Protein AF-A0A950WI06-F1 (afdb_monomer_lite)

Structure (mmCIF, N/CA/C/O backbone):
data_AF-A0A950WI06-F1
#
_entry.id   AF-A0A950WI06-F1
#
loop_
_atom_site.group_PDB
_atom_site.id
_atom_site.type_symbol
_atom_site.label_atom_id
_atom_site.label_alt_id
_atom_site.label_comp_id
_atom_site.label_asym_id
_atom_site.label_entity_id
_atom_site.label_seq_id
_atom_site.pdbx_PDB_ins_code
_atom_site.Cartn_x
_atom_site.Cartn_y
_atom_site.Cartn_z
_atom_site.occupancy
_atom_site.B_iso_or_equiv
_atom_site.auth_seq_id
_atom_site.auth_comp_id
_atom_site.auth_asym_id
_atom_site.auth_atom_id
_atom_site.pdbx_PDB_model_num
ATOM 1 N N . MET A 1 1 ? 14.970 -1.229 -15.120 1.00 71.25 1 MET A N 1
ATOM 2 C CA . MET A 1 1 ? 13.737 -1.024 -14.319 1.00 71.25 1 MET A CA 1
ATOM 3 C C . MET A 1 1 ? 12.896 0.054 -14.983 1.00 71.25 1 MET A C 1
ATOM 5 O O . MET A 1 1 ? 13.481 0.981 -15.527 1.00 71.25 1 MET A O 1
ATOM 9 N N . THR A 1 2 ? 11.566 -0.069 -14.987 1.00 88.50 2 THR A N 1
ATOM 10 C CA . THR A 1 2 ? 10.687 0.906 -15.663 1.00 88.50 2 THR A CA 1
ATOM 11 C C . THR A 1 2 ? 10.507 2.181 -14.821 1.00 88.50 2 THR A C 1
ATOM 13 O O . THR A 1 2 ? 10.561 2.089 -13.590 1.00 88.50 2 THR A O 1
ATOM 16 N N . PRO A 1 3 ? 10.243 3.356 -15.430 1.00 92.31 3 PRO A N 1
ATOM 17 C CA . PRO A 1 3 ? 9.959 4.592 -14.689 1.00 92.31 3 PRO A CA 1
ATOM 18 C C . PRO A 1 3 ? 8.811 4.440 -13.680 1.00 92.31 3 PRO A C 1
ATOM 20 O O . PRO A 1 3 ? 8.909 4.924 -12.556 1.00 92.31 3 PRO A O 1
ATOM 23 N N . CYS A 1 4 ? 7.768 3.684 -14.045 1.00 94.00 4 CYS A N 1
ATOM 24 C CA . CYS A 1 4 ? 6.642 3.369 -13.163 1.00 94.00 4 CYS A CA 1
ATOM 25 C C . CYS A 1 4 ? 7.081 2.579 -11.915 1.00 94.00 4 CYS A C 1
ATOM 27 O O . CYS A 1 4 ? 6.699 2.929 -10.802 1.00 94.00 4 CYS A O 1
ATOM 29 N N . THR A 1 5 ? 7.960 1.578 -12.074 1.00 94.69 5 THR A N 1
ATOM 30 C CA . THR A 1 5 ? 8.509 0.805 -10.941 1.00 94.69 5 THR A CA 1
ATOM 31 C C . THR A 1 5 ? 9.252 1.713 -9.961 1.00 94.69 5 THR A C 1
ATOM 33 O O . THR A 1 5 ? 9.065 1.596 -8.755 1.00 94.69 5 THR A O 1
ATOM 36 N N . VAL A 1 6 ? 10.081 2.631 -10.471 1.00 95.69 6 VAL A N 1
ATOM 37 C CA . VAL A 1 6 ? 10.863 3.562 -9.637 1.00 95.69 6 VAL A CA 1
ATOM 38 C C . VAL A 1 6 ? 9.959 4.573 -8.930 1.00 95.69 6 VAL A C 1
ATOM 40 O O . VAL A 1 6 ? 10.189 4.909 -7.769 1.00 95.69 6 VAL A O 1
ATOM 43 N N . PHE A 1 7 ? 8.926 5.064 -9.615 1.00 97.00 7 PHE A N 1
ATOM 44 C CA . PHE A 1 7 ? 7.949 5.967 -9.017 1.00 97.00 7 PHE A CA 1
ATOM 45 C C . PHE A 1 7 ? 7.195 5.286 -7.869 1.00 97.00 7 PHE A C 1
ATOM 47 O O . PHE A 1 7 ? 7.190 5.804 -6.754 1.00 97.00 7 PHE A O 1
ATOM 54 N N . LEU A 1 8 ? 6.627 4.101 -8.111 1.00 96.56 8 LEU A N 1
ATOM 55 C CA . LEU A 1 8 ? 5.870 3.366 -7.098 1.00 96.56 8 LEU A CA 1
ATOM 56 C C . LEU A 1 8 ? 6.750 2.910 -5.933 1.00 96.56 8 LEU A C 1
ATOM 58 O O . LEU A 1 8 ? 6.316 2.999 -4.787 1.00 96.56 8 LEU A O 1
ATOM 62 N N . SER A 1 9 ? 7.999 2.502 -6.183 1.00 96.19 9 SER A N 1
ATOM 63 C CA . SER A 1 9 ? 8.920 2.144 -5.100 1.00 96.19 9 SER A CA 1
ATOM 64 C C . SER A 1 9 ? 9.214 3.336 -4.187 1.00 96.19 9 SER A C 1
ATOM 66 O O . SER A 1 9 ? 9.226 3.184 -2.967 1.00 96.19 9 SER A O 1
ATOM 68 N N . ARG A 1 10 ? 9.420 4.532 -4.756 1.00 97.25 10 ARG A N 1
ATOM 69 C CA . ARG A 1 10 ? 9.618 5.766 -3.980 1.00 97.25 10 ARG A CA 1
ATOM 70 C C . ARG A 1 10 ? 8.355 6.166 -3.232 1.00 97.25 10 ARG A C 1
ATOM 72 O O . ARG A 1 10 ? 8.448 6.489 -2.056 1.00 97.25 10 ARG A O 1
ATOM 79 N N . LEU A 1 11 ? 7.198 6.116 -3.889 1.00 96.81 11 LEU A N 1
ATOM 80 C CA . LEU A 1 11 ? 5.918 6.472 -3.284 1.00 96.81 11 LEU A CA 1
ATOM 81 C C . LEU A 1 11 ? 5.610 5.582 -2.075 1.00 96.81 11 LEU A C 1
ATOM 83 O O . LEU A 1 11 ? 5.395 6.094 -0.981 1.00 96.81 11 LEU A O 1
ATOM 87 N N . ILE A 1 12 ? 5.645 4.260 -2.261 1.00 96.31 12 ILE A N 1
ATOM 88 C CA . ILE A 1 12 ? 5.358 3.287 -1.201 1.00 96.31 12 ILE A CA 1
ATOM 89 C C . ILE A 1 12 ? 6.411 3.377 -0.092 1.00 96.31 12 ILE A C 1
ATOM 91 O O . ILE A 1 12 ? 6.059 3.388 1.084 1.00 96.31 12 ILE A O 1
ATOM 95 N N . GLY A 1 13 ? 7.695 3.477 -0.453 1.00 96.56 13 GLY A N 1
ATOM 96 C CA . GLY A 1 13 ? 8.787 3.575 0.514 1.00 96.56 13 GLY A CA 1
ATOM 97 C C . GLY A 1 13 ? 8.707 4.835 1.379 1.00 96.56 13 GLY A C 1
ATOM 98 O O . GLY A 1 13 ? 8.809 4.744 2.599 1.00 96.56 13 GLY A O 1
ATOM 99 N N . LEU A 1 14 ? 8.476 6.003 0.770 1.00 97.88 14 LEU A N 1
ATOM 100 C CA . LEU A 1 14 ? 8.320 7.267 1.498 1.00 97.88 14 LEU A CA 1
ATOM 101 C C . L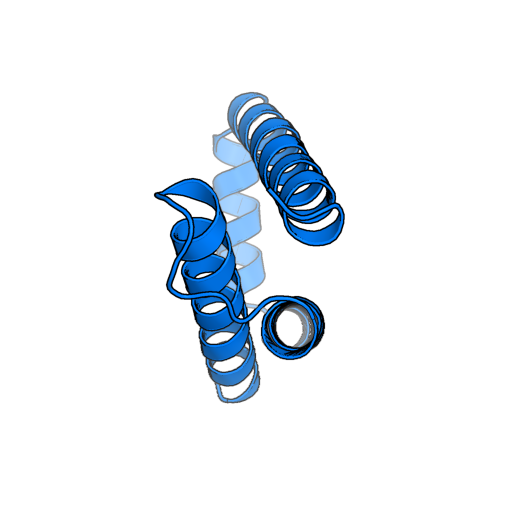EU A 1 14 ? 7.053 7.274 2.351 1.00 97.88 14 LEU A C 1
ATOM 103 O O . LEU A 1 14 ? 7.106 7.703 3.500 1.00 97.88 14 LEU A O 1
ATOM 107 N N . PHE A 1 15 ? 5.939 6.762 1.826 1.00 95.94 15 PHE A N 1
ATOM 108 C CA . PHE A 1 15 ? 4.702 6.613 2.589 1.00 95.94 15 PHE A CA 1
ATOM 109 C C . PHE A 1 15 ? 4.911 5.746 3.835 1.00 95.94 15 PHE A C 1
ATOM 111 O O . PHE A 1 15 ? 4.546 6.156 4.936 1.00 95.94 15 PHE A O 1
ATOM 118 N N . ALA A 1 16 ? 5.552 4.583 3.680 1.00 95.31 16 ALA A N 1
ATOM 119 C CA . ALA A 1 16 ? 5.852 3.690 4.792 1.00 95.31 16 ALA A CA 1
ATOM 120 C C . ALA A 1 16 ? 6.770 4.365 5.818 1.00 95.31 16 ALA A C 1
ATOM 122 O O . ALA A 1 16 ? 6.496 4.302 7.010 1.00 95.31 16 ALA 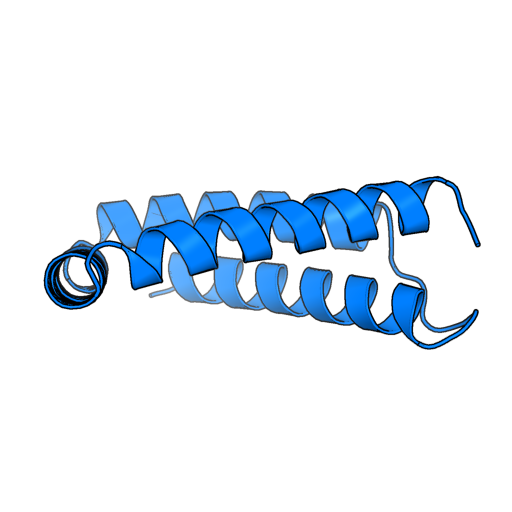A O 1
ATOM 123 N N . LEU A 1 17 ? 7.814 5.062 5.363 1.00 97.00 17 LEU A N 1
ATOM 124 C CA . LEU A 1 17 ? 8.750 5.764 6.237 1.00 97.00 17 LEU A CA 1
ATOM 125 C C . LEU A 1 17 ? 8.053 6.861 7.053 1.00 97.00 17 LEU A C 1
ATOM 127 O O . LEU A 1 17 ? 8.214 6.905 8.271 1.00 97.00 17 LEU A O 1
ATOM 131 N N . ILE A 1 18 ? 7.251 7.712 6.408 1.00 96.31 18 ILE A N 1
ATOM 132 C CA . ILE A 1 18 ? 6.513 8.793 7.079 1.00 96.31 18 ILE A CA 1
ATOM 133 C C . ILE A 1 18 ? 5.525 8.214 8.096 1.00 96.31 18 ILE A C 1
ATOM 135 O O . ILE A 1 18 ? 5.494 8.665 9.241 1.00 96.31 18 ILE A O 1
ATOM 139 N N . LEU A 1 19 ? 4.755 7.190 7.711 1.00 92.56 19 LEU A N 1
ATOM 140 C CA . LEU A 1 19 ? 3.822 6.540 8.627 1.00 92.56 19 LEU A CA 1
ATOM 141 C C . LEU A 1 19 ? 4.540 5.888 9.806 1.00 92.56 19 LEU A C 1
ATOM 143 O O . LEU A 1 19 ? 4.140 6.102 10.944 1.00 92.56 19 LEU A O 1
ATOM 147 N N . SER A 1 20 ? 5.603 5.122 9.566 1.00 93.12 20 SER A N 1
ATOM 148 C CA . SER A 1 20 ? 6.362 4.479 10.639 1.00 93.12 20 SER A CA 1
ATOM 149 C C . SER A 1 20 ? 6.944 5.499 11.616 1.00 93.12 20 SER A C 1
ATOM 151 O O . SER A 1 20 ? 6.857 5.281 12.820 1.00 93.12 20 SER A O 1
ATOM 153 N N . LEU A 1 21 ? 7.471 6.630 11.135 1.00 94.88 21 LEU A N 1
ATOM 154 C CA . LEU A 1 21 ? 7.942 7.707 12.009 1.00 94.88 21 LEU A CA 1
ATOM 155 C C . LEU A 1 21 ? 6.804 8.322 12.830 1.00 94.88 21 LEU A C 1
ATOM 157 O O . LEU A 1 21 ? 6.969 8.530 14.029 1.00 94.88 21 LEU A O 1
ATOM 161 N N . SER A 1 22 ? 5.642 8.556 12.217 1.00 90.44 22 SER A N 1
ATOM 162 C CA . SER A 1 22 ? 4.463 9.062 12.928 1.00 90.44 22 SER A CA 1
ATOM 163 C C . SER A 1 22 ? 3.995 8.099 14.023 1.00 90.44 22 SER A C 1
ATOM 165 O O . SER A 1 22 ? 3.661 8.542 15.117 1.00 90.44 22 SER A O 1
ATOM 167 N N . LEU A 1 23 ? 3.996 6.791 13.749 1.00 90.38 23 LEU A N 1
ATOM 168 C CA . LEU A 1 23 ? 3.599 5.761 14.715 1.00 90.38 23 LEU A CA 1
ATOM 169 C C . LEU A 1 23 ? 4.605 5.616 15.865 1.00 90.38 23 LEU A C 1
ATOM 171 O O . LEU A 1 23 ? 4.222 5.254 16.974 1.00 90.38 23 LEU A O 1
ATOM 175 N N . LEU A 1 24 ? 5.892 5.870 15.607 1.00 92.06 24 LEU A N 1
ATOM 176 C CA . LEU A 1 24 ? 6.940 5.836 16.629 1.00 92.06 24 LEU A CA 1
ATOM 177 C C . LEU A 1 24 ? 6.942 7.085 17.516 1.00 92.06 24 LEU A C 1
ATOM 179 O O . LEU A 1 24 ? 7.368 6.989 18.664 1.00 92.06 24 LEU A O 1
ATOM 183 N N . ALA A 1 25 ? 6.478 8.228 17.004 1.00 94.00 25 ALA A N 1
ATOM 184 C CA . ALA A 1 25 ? 6.426 9.476 17.761 1.00 94.00 25 ALA A CA 1
ATOM 185 C C . ALA A 1 25 ? 5.461 9.394 18.955 1.00 94.00 25 ALA A C 1
ATOM 187 O O . ALA A 1 25 ? 5.791 9.876 20.034 1.00 94.00 25 ALA A O 1
ATOM 188 N N . ASP A 1 26 ? 4.304 8.750 18.774 1.00 90.31 26 ASP A N 1
ATOM 189 C CA . ASP A 1 26 ? 3.348 8.489 19.852 1.00 90.31 26 ASP A CA 1
ATOM 190 C C . ASP A 1 26 ? 2.628 7.155 19.620 1.00 90.31 26 ASP A C 1
ATOM 192 O O . ASP A 1 26 ? 1.567 7.065 18.988 1.00 90.31 26 ASP A O 1
ATOM 196 N N . LYS A 1 27 ? 3.255 6.082 20.108 1.00 88.81 27 LYS A N 1
ATOM 197 C CA . LYS A 1 27 ? 2.770 4.714 19.914 1.00 88.81 27 LYS A CA 1
ATOM 198 C C . LYS A 1 27 ? 1.422 4.482 20.593 1.00 88.81 27 LYS A C 1
ATOM 200 O O . LYS A 1 27 ? 0.569 3.808 20.017 1.00 88.81 27 LYS A O 1
ATOM 205 N N . GLU A 1 28 ? 1.234 5.002 21.803 1.00 90.06 28 GLU A N 1
ATOM 206 C CA . GLU A 1 28 ? 0.010 4.775 22.575 1.00 90.06 28 GLU A CA 1
ATOM 207 C C . GLU A 1 28 ? -1.179 5.493 21.939 1.00 90.06 28 GLU A C 1
ATOM 209 O O . GLU A 1 28 ? -2.210 4.857 21.688 1.00 90.06 28 GLU A O 1
ATOM 214 N N . ALA A 1 29 ? -1.016 6.770 21.573 1.00 90.69 29 ALA A N 1
ATOM 215 C CA . ALA A 1 29 ? -2.056 7.509 20.867 1.00 90.69 29 ALA A CA 1
ATOM 216 C C . ALA A 1 29 ? -2.375 6.869 19.511 1.00 90.69 29 ALA A C 1
ATOM 218 O O . ALA A 1 29 ? -3.545 6.729 19.154 1.00 90.69 29 ALA A O 1
ATOM 219 N N . SER A 1 30 ? -1.354 6.409 18.781 1.00 90.12 30 SER A N 1
ATOM 220 C CA . SER A 1 30 ? -1.538 5.750 17.485 1.00 90.12 30 SER A CA 1
ATOM 221 C C . SER A 1 30 ? -2.339 4.451 17.591 1.00 90.12 30 SER A C 1
ATOM 223 O O . SER A 1 30 ? -3.263 4.230 16.808 1.00 90.12 30 SER A O 1
ATOM 225 N N . VAL A 1 31 ? -2.017 3.587 18.560 1.00 91.75 31 VAL A N 1
ATOM 226 C CA . VAL A 1 31 ? -2.754 2.331 18.779 1.00 91.75 31 VAL A CA 1
ATOM 227 C C . VAL A 1 31 ? -4.198 2.621 19.183 1.00 91.75 31 VAL A C 1
ATOM 229 O O . VAL A 1 31 ? -5.113 2.026 18.615 1.00 91.75 31 VAL A O 1
ATOM 232 N N . SER A 1 32 ? -4.411 3.565 20.102 1.00 93.38 32 SER A N 1
ATOM 233 C CA . SER A 1 32 ? -5.752 3.977 20.530 1.00 93.38 32 SER A CA 1
ATOM 234 C C . SER A 1 32 ? -6.590 4.506 19.358 1.00 93.38 32 SER A C 1
ATOM 236 O O . SER A 1 32 ? -7.725 4.072 19.159 1.00 93.38 32 SER A O 1
ATOM 238 N N . ALA A 1 33 ? -6.006 5.360 18.510 1.00 90.62 33 ALA A N 1
ATOM 239 C CA . ALA A 1 33 ? -6.670 5.900 17.327 1.00 90.62 33 ALA A CA 1
ATOM 240 C C . ALA A 1 33 ? -7.059 4.806 16.321 1.00 90.62 33 ALA A C 1
ATOM 242 O O . ALA A 1 33 ? -8.172 4.821 15.798 1.00 90.62 33 ALA A O 1
ATOM 243 N N . ILE A 1 34 ? -6.177 3.830 16.072 1.00 90.69 34 ILE A N 1
ATOM 244 C CA . ILE A 1 34 ? -6.474 2.695 15.184 1.00 90.69 34 ILE A CA 1
ATOM 245 C C . ILE A 1 34 ? -7.628 1.855 15.746 1.00 90.69 34 ILE A C 1
ATOM 247 O O . ILE A 1 34 ? -8.524 1.475 14.994 1.00 90.69 34 ILE A O 1
ATOM 251 N N . VAL A 1 35 ? -7.636 1.581 17.054 1.00 92.69 35 VAL A N 1
ATOM 252 C CA . VAL A 1 35 ? -8.718 0.820 17.700 1.00 92.69 35 VAL A CA 1
ATOM 253 C C . VAL A 1 35 ? -10.045 1.569 17.600 1.00 92.69 35 VAL A C 1
ATOM 255 O O . VAL A 1 35 ? -11.044 0.964 17.214 1.00 92.69 35 VAL A O 1
ATOM 258 N N . ALA A 1 36 ? -10.061 2.872 17.887 1.00 93.38 36 ALA A N 1
ATOM 259 C CA . ALA A 1 36 ? -11.260 3.699 17.758 1.00 93.38 36 ALA A CA 1
ATOM 260 C C . ALA A 1 36 ? -11.789 3.697 16.316 1.00 93.38 36 ALA A C 1
ATOM 262 O O . ALA A 1 36 ? -12.978 3.493 16.087 1.00 93.38 36 ALA A O 1
ATOM 263 N N . LEU A 1 37 ? -10.890 3.821 15.338 1.00 90.44 37 LEU A N 1
ATOM 264 C CA . LEU A 1 37 ? -11.239 3.830 13.923 1.00 90.44 37 LEU A CA 1
ATOM 265 C C . LEU A 1 37 ? -11.927 2.536 13.470 1.00 90.44 37 LEU A C 1
ATOM 267 O O . LEU A 1 37 ? -12.864 2.587 12.678 1.00 90.44 37 LEU A O 1
ATOM 271 N N . VAL A 1 38 ? -11.484 1.378 13.969 1.00 89.94 38 VAL A N 1
ATOM 272 C CA . VAL A 1 38 ? -12.063 0.072 13.603 1.00 89.94 38 VAL A CA 1
ATOM 273 C C . VAL A 1 38 ? -13.490 -0.104 14.132 1.00 89.94 38 VAL A C 1
ATOM 275 O O . VAL A 1 38 ? -14.252 -0.893 13.580 1.00 89.94 38 VAL A O 1
ATOM 278 N N . HIS A 1 39 ? -13.890 0.645 15.157 1.00 91.69 39 HIS A N 1
ATOM 279 C CA . HIS A 1 39 ? -15.260 0.600 15.672 1.00 91.69 39 HIS A CA 1
ATOM 280 C C . HIS A 1 39 ? -16.222 1.518 14.896 1.00 91.69 39 HIS A C 1
ATOM 282 O O . HIS A 1 39 ? -17.439 1.378 15.023 1.00 91.69 39 HIS A O 1
ATOM 288 N N . GLU A 1 40 ? -15.703 2.402 14.040 1.00 93.69 40 GLU A N 1
ATOM 289 C CA . GLU A 1 40 ? -16.481 3.371 13.268 1.00 93.69 40 GLU A CA 1
ATOM 290 C C . GLU A 1 40 ? -16.713 2.893 11.827 1.00 93.69 40 GLU A C 1
ATOM 292 O O . GLU A 1 40 ? -15.892 3.100 10.927 1.00 93.69 40 GLU A O 1
ATOM 297 N N . ARG A 1 41 ? -17.882 2.286 11.575 1.00 90.50 41 ARG A N 1
ATOM 298 C CA . ARG A 1 41 ? -18.251 1.749 10.247 1.00 90.50 41 ARG A CA 1
ATOM 299 C C . ARG A 1 41 ? -18.102 2.757 9.095 1.00 90.50 41 ARG A C 1
ATOM 301 O O . ARG A 1 41 ? -17.561 2.374 8.058 1.00 90.50 41 ARG A O 1
ATOM 308 N N . PRO A 1 42 ? -18.519 4.035 9.224 1.00 94.12 42 PRO A N 1
ATOM 309 C CA . PRO A 1 42 ? -18.345 4.999 8.137 1.00 94.12 42 PRO A CA 1
ATOM 310 C C . PRO A 1 42 ? -16.869 5.264 7.806 1.00 94.12 42 PRO A C 1
ATOM 312 O O . PRO A 1 42 ? -16.520 5.427 6.638 1.00 94.12 42 PRO A O 1
ATOM 315 N N . LEU A 1 43 ? -15.989 5.270 8.815 1.00 94.00 43 LEU A N 1
ATOM 316 C CA . LEU A 1 43 ? -14.550 5.452 8.608 1.00 94.00 43 LEU A CA 1
ATOM 317 C C . LEU A 1 43 ? -13.924 4.230 7.933 1.00 94.00 43 LEU A C 1
ATOM 319 O O . LEU A 1 43 ? -13.104 4.391 7.027 1.00 94.00 43 LEU A O 1
ATOM 323 N N . LEU A 1 44 ? -14.343 3.020 8.317 1.00 94.81 44 LEU A N 1
ATOM 324 C CA . LEU A 1 44 ? -13.926 1.787 7.647 1.00 94.81 44 LEU A CA 1
ATOM 325 C C . LEU A 1 44 ? -14.307 1.784 6.164 1.00 94.81 44 LEU A C 1
ATOM 327 O O . LEU A 1 44 ? -13.456 1.464 5.333 1.00 94.81 44 LEU A O 1
ATOM 331 N N . LEU A 1 45 ? -15.525 2.219 5.823 1.00 95.56 45 LEU A N 1
ATOM 332 C CA . LEU A 1 45 ? -15.973 2.339 4.434 1.00 95.56 45 LEU A CA 1
ATOM 333 C C . LEU A 1 45 ? -15.092 3.316 3.641 1.00 95.56 45 LEU A C 1
ATOM 335 O O . LEU A 1 45 ? -14.625 2.977 2.554 1.00 95.56 45 LEU A O 1
ATOM 339 N N . ILE A 1 46 ? -14.813 4.502 4.192 1.00 96.62 46 ILE A N 1
ATOM 340 C CA . ILE A 1 46 ? -13.953 5.507 3.544 1.00 96.62 46 ILE A CA 1
ATOM 341 C C . ILE A 1 46 ? -12.545 4.947 3.315 1.00 96.62 46 ILE A C 1
ATOM 343 O O . ILE A 1 46 ? -12.004 5.058 2.214 1.00 96.62 46 ILE A O 1
ATOM 347 N N . ILE A 1 47 ? -11.957 4.292 4.319 1.00 95.56 47 ILE A N 1
ATOM 348 C CA . ILE A 1 47 ? -10.631 3.672 4.194 1.00 95.56 47 ILE A CA 1
ATOM 349 C C . ILE A 1 47 ? -10.645 2.535 3.174 1.00 95.56 47 ILE A C 1
ATOM 351 O O . ILE A 1 47 ? -9.701 2.406 2.392 1.00 95.56 47 ILE A O 1
ATOM 355 N N . GLY A 1 48 ? -11.708 1.734 3.151 1.00 96.94 48 GLY A N 1
ATOM 356 C CA . GLY A 1 48 ? -11.922 0.693 2.155 1.00 96.94 48 GLY A CA 1
ATOM 357 C C . GLY A 1 48 ? -11.965 1.261 0.738 1.00 96.94 48 GLY A C 1
ATOM 358 O O . GLY A 1 48 ? -11.239 0.781 -0.130 1.00 96.94 48 GLY A O 1
ATOM 359 N N . MET A 1 49 ? -12.720 2.341 0.514 1.00 97.88 49 MET A N 1
ATOM 360 C CA . MET A 1 49 ? -12.796 3.043 -0.775 1.00 97.88 49 MET A CA 1
ATOM 361 C C . MET A 1 49 ? -11.445 3.628 -1.200 1.00 97.88 49 MET A C 1
ATOM 363 O O . MET A 1 49 ? -11.031 3.448 -2.345 1.00 97.88 49 MET A O 1
ATOM 367 N N . MET A 1 50 ? -10.725 4.285 -0.286 1.00 97.75 50 MET A N 1
ATOM 368 C CA . MET A 1 50 ? -9.386 4.816 -0.563 1.00 97.75 50 MET A CA 1
ATOM 369 C C . MET A 1 50 ? -8.396 3.695 -0.904 1.00 97.75 50 MET A C 1
ATOM 371 O O . MET A 1 50 ? -7.629 3.816 -1.860 1.00 97.75 50 MET A O 1
ATOM 375 N N . GLY A 1 51 ? -8.436 2.589 -0.156 1.00 97.50 51 GLY A N 1
ATOM 376 C CA . GLY A 1 51 ? -7.632 1.398 -0.419 1.00 97.50 51 GLY A CA 1
ATOM 377 C C . GLY A 1 51 ? -7.962 0.768 -1.770 1.00 97.50 51 GLY A C 1
ATOM 378 O O . GLY A 1 51 ? -7.057 0.498 -2.551 1.00 97.50 51 GLY A O 1
ATOM 379 N N . LEU A 1 52 ? -9.245 0.606 -2.094 1.00 98.19 52 LEU A N 1
ATOM 380 C CA . LEU A 1 52 ? -9.706 0.086 -3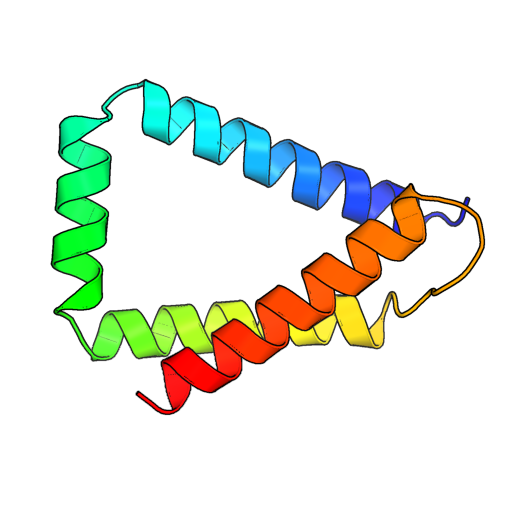.380 1.00 98.19 52 LEU A CA 1
ATOM 381 C C . LEU A 1 52 ? -9.190 0.940 -4.546 1.00 98.19 52 LEU A C 1
ATOM 383 O O . LEU A 1 52 ? -8.621 0.398 -5.492 1.00 98.19 52 LEU A O 1
ATOM 387 N N . LEU A 1 53 ? -9.327 2.267 -4.461 1.00 98.31 53 LEU A N 1
ATOM 388 C CA . LEU A 1 53 ? -8.834 3.192 -5.485 1.00 98.31 53 LEU A CA 1
ATOM 389 C C . LEU A 1 53 ? -7.314 3.099 -5.659 1.00 98.31 53 LEU A C 1
ATOM 391 O O . LEU A 1 53 ? -6.832 2.988 -6.786 1.00 98.31 53 LEU A O 1
ATOM 395 N N . ALA A 1 54 ? -6.556 3.104 -4.560 1.00 97.81 54 ALA A N 1
ATOM 396 C CA . ALA A 1 54 ? -5.100 2.994 -4.604 1.00 97.81 54 ALA A CA 1
ATOM 397 C C . ALA A 1 54 ? -4.639 1.634 -5.157 1.00 97.81 54 ALA A C 1
ATOM 399 O O . ALA A 1 54 ? -3.746 1.579 -6.003 1.00 97.81 54 ALA A O 1
ATOM 400 N N . GLY A 1 55 ? -5.270 0.542 -4.721 1.00 97.94 55 GLY A N 1
ATOM 401 C CA . GLY A 1 55 ? -4.987 -0.812 -5.189 1.00 97.94 55 GLY A CA 1
ATOM 402 C C . GLY A 1 55 ? -5.269 -0.972 -6.680 1.00 97.94 55 GLY A C 1
ATOM 403 O O . GLY A 1 55 ? -4.416 -1.476 -7.406 1.00 97.94 55 GLY A O 1
ATOM 404 N N . LEU A 1 56 ? -6.414 -0.470 -7.161 1.00 98.38 56 LEU A N 1
ATOM 405 C CA . LEU A 1 56 ? -6.744 -0.451 -8.589 1.00 98.38 56 LEU A CA 1
ATOM 406 C C . LEU A 1 56 ? -5.725 0.362 -9.383 1.00 98.38 56 LEU A C 1
ATOM 408 O O . LEU A 1 56 ? -5.235 -0.115 -10.402 1.00 98.38 56 LEU A O 1
ATOM 412 N N . ALA A 1 57 ? -5.372 1.561 -8.914 1.00 97.88 57 ALA A N 1
ATOM 413 C CA . ALA A 1 57 ? -4.386 2.397 -9.588 1.00 97.88 57 ALA A CA 1
ATOM 414 C C . ALA A 1 57 ? -3.045 1.667 -9.746 1.00 97.88 57 ALA A C 1
ATOM 416 O O . ALA A 1 57 ? -2.467 1.687 -10.831 1.00 97.88 57 ALA A O 1
ATOM 417 N N . ILE A 1 58 ? -2.575 0.971 -8.705 1.00 97.75 58 ILE A N 1
ATOM 418 C CA . ILE A 1 58 ? -1.334 0.189 -8.773 1.00 97.75 58 ILE A CA 1
ATOM 419 C C . ILE A 1 58 ? -1.500 -1.006 -9.712 1.00 97.75 58 ILE A C 1
ATOM 421 O O . ILE A 1 58 ? -0.728 -1.122 -10.651 1.00 97.75 58 ILE A O 1
ATOM 425 N N . VAL A 1 59 ? -2.504 -1.863 -9.517 1.00 98.00 59 VAL A N 1
ATOM 426 C CA . VAL A 1 59 ? -2.669 -3.095 -10.311 1.00 98.00 59 VAL A CA 1
ATOM 427 C C . VAL A 1 59 ? -2.877 -2.795 -11.799 1.00 98.00 59 VAL A C 1
ATOM 429 O O . VAL A 1 59 ? -2.332 -3.495 -12.647 1.00 98.00 59 VAL A O 1
ATOM 432 N N . LEU A 1 60 ? -3.620 -1.741 -12.144 1.00 97.44 60 LEU A N 1
ATOM 433 C CA . LEU A 1 60 ? -3.863 -1.374 -13.543 1.00 97.44 60 LEU A CA 1
ATOM 434 C C . LEU A 1 60 ? -2.633 -0.755 -14.222 1.00 97.44 60 LEU A C 1
ATOM 436 O O . LEU A 1 60 ? -2.484 -0.882 -15.436 1.00 97.44 60 LEU A O 1
ATOM 440 N N . THR A 1 61 ? -1.753 -0.091 -13.469 1.00 96.19 61 THR A N 1
ATOM 441 C CA . THR A 1 61 ? -0.552 0.565 -14.025 1.00 96.19 61 THR A CA 1
ATOM 442 C C . THR A 1 61 ? 0.719 -0.274 -13.890 1.00 96.19 61 THR A C 1
ATOM 444 O O . THR A 1 61 ? 1.669 -0.092 -14.653 1.00 96.19 61 THR A O 1
ATOM 447 N N . HIS A 1 62 ? 0.747 -1.199 -12.933 1.00 95.56 62 HIS A N 1
ATOM 448 C CA . HIS A 1 62 ? 1.912 -1.977 -12.535 1.00 95.56 62 HIS A CA 1
ATOM 449 C C . HIS A 1 62 ? 1.492 -3.379 -12.071 1.00 95.56 62 HIS A C 1
ATOM 451 O O . HIS A 1 62 ? 1.278 -3.647 -10.891 1.00 95.56 62 HIS A O 1
ATOM 457 N N . ASN A 1 63 ? 1.377 -4.291 -13.039 1.00 96.38 63 ASN A N 1
ATOM 458 C CA . ASN A 1 63 ? 1.153 -5.720 -12.806 1.00 96.38 63 ASN A CA 1
ATOM 459 C C . ASN A 1 63 ? 2.300 -6.520 -13.432 1.00 96.38 63 ASN A C 1
ATOM 461 O O . ASN A 1 63 ? 2.163 -7.114 -14.504 1.00 96.38 63 ASN A O 1
ATOM 465 N N . VAL A 1 64 ? 3.472 -6.454 -12.800 1.00 94.94 64 VAL A N 1
ATOM 466 C CA . VAL A 1 64 ? 4.731 -6.964 -13.352 1.00 94.94 64 VAL A CA 1
ATOM 467 C C . VAL A 1 64 ? 5.302 -8.049 -12.443 1.00 94.94 64 VAL A C 1
ATOM 469 O O . VAL A 1 64 ? 5.824 -7.778 -11.365 1.00 94.94 64 VAL A O 1
ATOM 472 N N . TRP A 1 65 ? 5.275 -9.286 -12.933 1.00 95.75 65 TRP A N 1
ATOM 473 C CA . TRP A 1 65 ? 5.730 -10.476 -12.201 1.00 95.75 65 TRP A CA 1
ATOM 474 C C . TRP A 1 65 ? 7.169 -10.901 -12.529 1.00 95.75 65 TRP A C 1
ATOM 476 O O . TRP A 1 65 ? 7.618 -11.974 -12.136 1.00 95.75 65 TRP A O 1
ATOM 486 N N . SER A 1 66 ? 7.906 -10.071 -13.262 1.00 91.56 66 SER A N 1
ATOM 487 C CA . SER A 1 66 ? 9.277 -10.337 -13.700 1.00 91.56 66 SER A CA 1
ATOM 488 C C . SER A 1 66 ? 10.161 -9.089 -13.567 1.00 91.56 66 SER A C 1
ATOM 490 O O . SER A 1 66 ? 9.692 -7.999 -13.246 1.00 91.56 66 SER A O 1
ATOM 492 N N . GLY A 1 67 ? 11.474 -9.229 -13.777 1.00 86.31 67 GLY A N 1
ATOM 493 C CA . GLY A 1 67 ? 12.405 -8.091 -13.706 1.00 86.31 67 GLY A CA 1
ATOM 494 C C . GLY A 1 67 ? 12.990 -7.805 -12.315 1.00 86.31 67 GLY A C 1
ATOM 495 O O . GLY A 1 67 ? 13.481 -6.701 -12.078 1.00 86.31 67 GLY A O 1
ATOM 496 N N . GLY A 1 68 ? 12.970 -8.796 -11.417 1.00 92.81 68 GLY A N 1
ATOM 497 C CA . GLY A 1 68 ? 13.629 -8.764 -10.107 1.00 92.81 68 GLY A CA 1
ATOM 498 C C . GLY A 1 68 ? 12.662 -8.628 -8.930 1.00 92.81 68 GLY A C 1
ATOM 499 O O . GLY A 1 68 ? 11.447 -8.663 -9.094 1.00 92.81 68 GLY A O 1
ATOM 500 N N . VAL A 1 69 ? 13.214 -8.464 -7.726 1.00 94.38 69 VAL A N 1
ATOM 501 C CA . VAL A 1 69 ? 12.435 -8.468 -6.473 1.00 94.38 69 VAL A CA 1
ATOM 502 C C . VAL A 1 69 ? 11.517 -7.247 -6.356 1.00 94.38 69 VAL A C 1
ATOM 504 O O . VAL A 1 69 ? 10.362 -7.376 -5.966 1.00 94.38 69 VAL A O 1
ATOM 507 N N . VAL A 1 70 ? 11.999 -6.057 -6.723 1.00 94.38 70 VAL A N 1
ATOM 508 C CA . VAL A 1 70 ? 11.256 -4.801 -6.511 1.00 94.38 70 VAL A CA 1
ATOM 509 C C . VAL A 1 70 ? 9.949 -4.725 -7.321 1.00 94.38 70 VAL A C 1
ATOM 511 O O . VAL A 1 70 ? 8.926 -4.411 -6.715 1.00 94.38 70 VAL A O 1
ATOM 514 N N . PRO A 1 71 ? 9.907 -5.025 -8.640 1.00 95.06 71 PRO A N 1
ATOM 515 C CA . PRO A 1 71 ? 8.642 -5.040 -9.384 1.00 95.06 71 PRO A CA 1
ATOM 516 C C . PRO A 1 71 ? 7.613 -6.031 -8.823 1.00 95.06 71 PRO A C 1
ATOM 518 O O . PRO A 1 71 ? 6.432 -5.698 -8.723 1.00 95.06 71 PRO A O 1
ATOM 521 N N . ILE A 1 72 ? 8.073 -7.216 -8.405 1.00 96.69 72 ILE A N 1
ATOM 522 C CA . ILE A 1 72 ? 7.209 -8.252 -7.829 1.00 96.69 72 ILE A CA 1
ATOM 523 C C . ILE A 1 72 ? 6.625 -7.766 -6.498 1.00 96.69 72 ILE A C 1
ATOM 525 O O . ILE A 1 72 ? 5.421 -7.878 -6.286 1.00 96.69 72 ILE A O 1
ATOM 529 N N . LEU A 1 73 ? 7.441 -7.160 -5.627 1.00 96.81 73 LEU A N 1
ATOM 530 C CA . LEU A 1 73 ? 6.968 -6.590 -4.362 1.00 96.81 73 LEU A CA 1
ATOM 531 C C . LEU A 1 73 ? 5.901 -5.510 -4.571 1.00 96.81 73 LEU A C 1
ATOM 533 O O . LEU A 1 73 ? 4.890 -5.522 -3.878 1.00 96.81 73 LEU A O 1
ATOM 537 N N . ILE A 1 74 ? 6.090 -4.601 -5.532 1.00 97.25 74 ILE A N 1
ATOM 538 C CA . ILE A 1 74 ? 5.097 -3.555 -5.837 1.00 97.25 74 ILE A CA 1
ATOM 539 C C . ILE A 1 74 ? 3.782 -4.179 -6.305 1.00 97.25 74 ILE A C 1
ATOM 541 O O . ILE A 1 74 ? 2.718 -3.778 -5.837 1.00 97.25 74 ILE A O 1
ATOM 545 N N . THR A 1 75 ? 3.857 -5.192 -7.170 1.00 97.19 75 THR A N 1
ATOM 546 C CA . THR A 1 75 ? 2.675 -5.907 -7.666 1.00 97.19 75 THR A CA 1
ATOM 547 C C . THR A 1 75 ? 1.927 -6.586 -6.515 1.00 97.19 75 THR A C 1
ATOM 549 O O . THR A 1 75 ? 0.712 -6.430 -6.388 1.00 97.19 75 THR A O 1
ATOM 552 N N . LEU A 1 76 ? 2.645 -7.270 -5.617 1.00 98.06 76 LEU A N 1
ATOM 553 C CA . LEU A 1 76 ? 2.064 -7.890 -4.422 1.00 98.06 76 LEU A CA 1
ATOM 554 C C . LEU A 1 76 ? 1.403 -6.861 -3.496 1.00 98.06 76 LEU A C 1
ATOM 556 O O . LEU A 1 76 ? 0.295 -7.094 -3.017 1.00 98.06 76 LEU A O 1
ATOM 560 N N . ILE A 1 77 ? 2.048 -5.713 -3.272 1.00 97.88 77 ILE A N 1
ATOM 561 C CA . ILE A 1 77 ? 1.497 -4.620 -2.459 1.00 97.88 77 ILE A CA 1
ATOM 562 C C . ILE A 1 77 ? 0.221 -4.060 -3.097 1.00 97.88 77 ILE A C 1
ATOM 564 O O . ILE A 1 77 ? -0.766 -3.857 -2.391 1.00 97.88 77 ILE A O 1
ATOM 568 N N . GLY A 1 78 ? 0.208 -3.857 -4.416 1.00 97.88 78 GLY A N 1
ATOM 569 C CA . GLY A 1 78 ? -0.975 -3.404 -5.150 1.00 97.88 78 GLY A CA 1
ATOM 570 C C . GLY A 1 78 ? -2.168 -4.337 -4.959 1.00 97.88 78 GLY A C 1
ATOM 571 O O . GLY A 1 78 ? -3.244 -3.891 -4.558 1.00 97.88 78 GLY A O 1
ATOM 572 N N . TRP A 1 79 ? -1.961 -5.641 -5.161 1.00 98.44 79 TRP A N 1
ATOM 573 C CA . TRP A 1 79 ? -3.000 -6.653 -4.955 1.00 98.44 79 TRP A CA 1
ATOM 574 C C . TRP A 1 79 ? -3.446 -6.761 -3.494 1.00 98.44 79 TRP A C 1
ATOM 576 O O . TRP A 1 79 ? -4.642 -6.864 -3.230 1.00 98.44 79 TRP A O 1
ATOM 586 N N . TRP A 1 80 ? -2.521 -6.684 -2.536 1.00 98.38 80 TRP A N 1
ATOM 587 C CA . TRP A 1 80 ? -2.852 -6.686 -1.110 1.00 98.38 80 TRP A CA 1
ATOM 588 C C . TRP A 1 80 ? -3.746 -5.502 -0.726 1.00 98.38 80 TRP A C 1
ATOM 590 O O . TRP A 1 80 ? -4.775 -5.684 -0.074 1.00 98.38 80 TRP A O 1
ATOM 600 N N . ILE A 1 81 ? -3.378 -4.291 -1.156 1.00 98.06 81 ILE A N 1
ATOM 601 C CA . ILE A 1 81 ? -4.153 -3.069 -0.911 1.00 98.06 81 ILE A CA 1
ATOM 602 C C . ILE A 1 81 ? -5.538 -3.176 -1.558 1.00 98.06 81 ILE A C 1
ATOM 604 O O . ILE A 1 81 ? -6.531 -2.827 -0.918 1.00 98.06 81 ILE A O 1
ATOM 608 N N . LEU A 1 82 ? -5.610 -3.705 -2.783 1.00 98.31 82 LEU A N 1
ATOM 609 C CA . LEU A 1 82 ? -6.862 -3.906 -3.506 1.00 98.31 82 LEU A CA 1
ATOM 610 C C . LEU A 1 82 ? -7.807 -4.843 -2.746 1.00 98.31 82 LEU A C 1
ATOM 612 O O . LEU A 1 82 ? -8.939 -4.467 -2.445 1.00 98.31 82 LEU A O 1
ATOM 616 N N . ILE A 1 83 ? -7.332 -6.043 -2.402 1.00 98.38 83 ILE A N 1
ATOM 617 C CA . ILE A 1 83 ? -8.128 -7.062 -1.706 1.00 98.38 83 ILE A CA 1
ATOM 618 C C . ILE A 1 83 ? -8.574 -6.534 -0.343 1.00 98.38 83 ILE A C 1
ATOM 620 O O . ILE A 1 83 ? -9.754 -6.617 -0.010 1.00 98.38 83 ILE A O 1
ATOM 624 N N . ARG A 1 84 ? -7.663 -5.926 0.427 1.00 97.19 84 ARG A N 1
ATOM 625 C CA . ARG A 1 84 ? -7.998 -5.312 1.716 1.00 97.19 84 ARG A CA 1
ATOM 626 C C . ARG A 1 84 ? -9.067 -4.227 1.567 1.00 97.19 84 ARG A C 1
ATOM 628 O O . ARG A 1 84 ? -9.976 -4.178 2.386 1.00 97.19 84 ARG A O 1
ATOM 635 N N . GLY A 1 85 ? -8.966 -3.377 0.544 1.00 97.12 85 GLY A N 1
ATOM 636 C CA . GLY A 1 85 ? -9.952 -2.335 0.258 1.00 97.12 85 GLY A CA 1
ATOM 637 C C . GLY A 1 85 ? -11.344 -2.911 0.008 1.00 97.12 85 GLY A C 1
ATOM 638 O O . GLY A 1 85 ? -12.306 -2.467 0.628 1.00 97.12 85 GLY A O 1
ATOM 639 N N . VAL A 1 86 ? -11.440 -3.957 -0.820 1.00 97.75 86 VAL A N 1
ATOM 640 C CA . VAL A 1 86 ? -12.702 -4.677 -1.062 1.00 97.75 86 VAL A CA 1
ATOM 641 C C . VAL A 1 86 ? -13.256 -5.265 0.235 1.00 97.75 86 VAL A C 1
ATOM 643 O O . VAL A 1 86 ? -14.42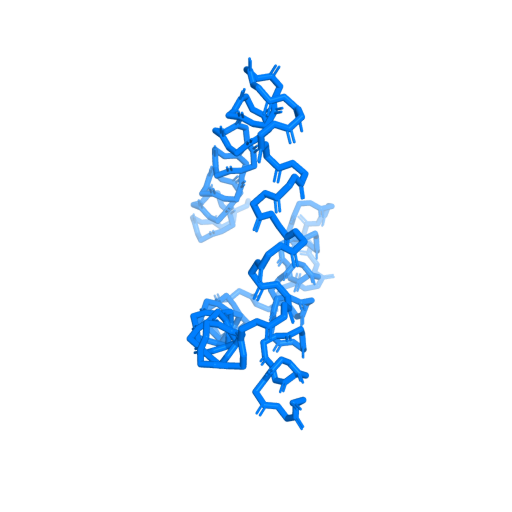5 -5.059 0.537 1.00 97.75 86 VAL A O 1
ATOM 646 N N . LEU A 1 87 ? -12.427 -5.949 1.029 1.00 96.69 87 LEU A N 1
ATOM 647 C CA . LEU A 1 87 ? -12.864 -6.553 2.291 1.00 96.69 87 LEU A CA 1
ATOM 648 C C . LEU A 1 87 ? -13.416 -5.515 3.273 1.00 96.69 87 LEU A C 1
ATOM 650 O O . LEU A 1 87 ? -14.447 -5.758 3.883 1.00 96.69 87 LEU A O 1
ATOM 654 N N . LEU A 1 88 ? -12.766 -4.355 3.398 1.00 95.12 88 LEU A N 1
ATOM 655 C CA . LEU A 1 88 ? -13.215 -3.279 4.288 1.00 95.12 88 LEU A CA 1
ATOM 656 C C . LEU A 1 88 ? -14.537 -2.637 3.853 1.00 95.12 88 LEU A C 1
ATOM 658 O O . LEU A 1 88 ? -15.266 -2.155 4.707 1.00 95.12 88 LEU A O 1
ATOM 662 N N . ILE A 1 89 ? -14.844 -2.618 2.554 1.00 95.06 89 ILE A N 1
ATOM 663 C CA . ILE A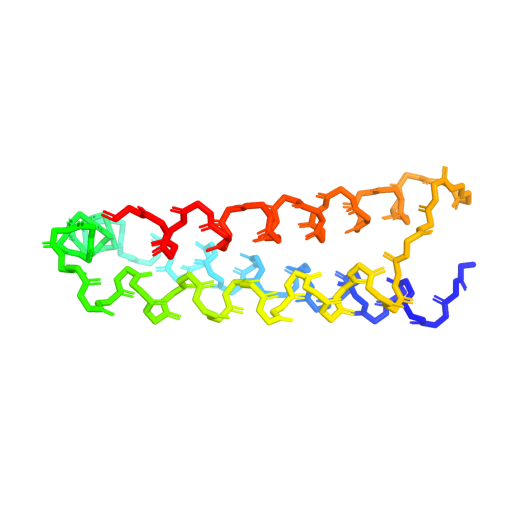 1 89 ? -16.134 -2.121 2.047 1.00 95.06 89 ILE A CA 1
ATOM 664 C C . ILE A 1 89 ? -17.263 -3.122 2.334 1.00 95.06 89 ILE A C 1
ATOM 666 O O . ILE A 1 89 ? -18.415 -2.723 2.480 1.00 95.06 89 ILE A O 1
ATOM 670 N N . LEU A 1 90 ? -16.943 -4.418 2.371 1.00 93.06 90 LEU A N 1
ATOM 671 C CA . LEU A 1 90 ? -17.915 -5.495 2.572 1.00 93.06 90 LEU A CA 1
ATOM 672 C C . LEU A 1 90 ? -18.202 -5.810 4.054 1.00 93.06 90 LEU A C 1
ATOM 674 O O . LEU A 1 90 ? -19.144 -6.556 4.322 1.00 93.06 90 LEU A O 1
ATOM 678 N N . LEU A 1 91 ? -17.391 -5.290 4.984 1.00 85.12 91 LEU A N 1
ATOM 679 C CA . LEU A 1 91 ? -17.520 -5.443 6.443 1.00 8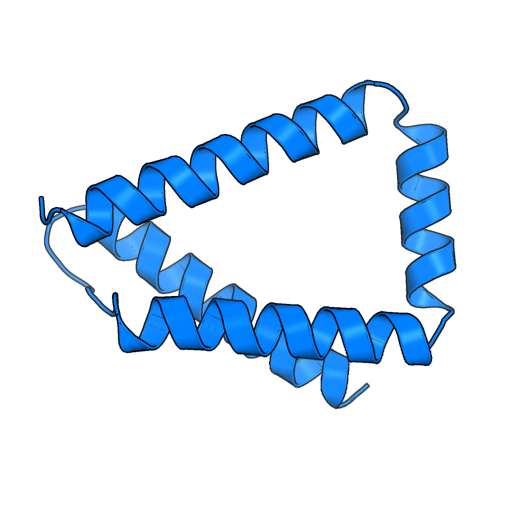5.12 91 LEU A CA 1
ATOM 680 C C . LEU A 1 91 ? -18.438 -4.370 7.048 1.00 85.12 91 LEU A C 1
ATOM 682 O O . LEU A 1 91 ? -19.256 -4.735 7.926 1.00 85.12 91 LEU A O 1
#

Radius of gyration: 14.87 Å; chains: 1; bounding box: 32×20×38 Å

Foldseek 3Di:
DDPLLVVLLCVVVVVVVVVVVVCVVPVPVVVVVVVVQVVDLVSLLVQLVVLLVQLCVQCVVQCDCDDDDSSNVSNVSSPVSNVSSVVSNVD

Sequence (91 aa):
MTPCTVFLSRLIGLFALILSLSLLADKEASVSAIVALVHERPLLLIIGMMGLLAGLAIVLTHNVWSGGVVPILITLIGWWILIRGVLLILL

Secondary structure (DSSP, 8-state):
--HHHHHHHHHHHHHHHHHHHHHHH-HHHHHHHHHHHHH-HHHHHHHHHHHHHHHHHHHHH-----SSHHHHHHHHHHHHHHHHHHHHHH-

pLDDT: mean 94.59, std 3.91, range [71.25, 98.44]